Protein AF-A0A428XEH9-F1 (afdb_monomer_lite)

pLDDT: mean 86.71, std 11.78, range [46.06, 96.88]

Structure (mmCIF, N/CA/C/O backbone):
data_AF-A0A428XEH9-F1
#
_entry.id   AF-A0A428XEH9-F1
#
loop_
_atom_site.group_PDB
_atom_site.id
_atom_site.type_symbol
_atom_site.label_atom_id
_atom_site.label_alt_id
_atom_site.label_comp_id
_atom_site.label_asym_id
_atom_site.label_entity_id
_atom_site.label_seq_id
_atom_site.pdbx_PDB_ins_code
_atom_site.Cartn_x
_atom_site.Cartn_y
_atom_site.Cartn_z
_atom_site.occupancy
_atom_site.B_iso_or_equiv
_atom_site.auth_seq_id
_atom_site.auth_comp_id
_atom_site.auth_asym_id
_atom_site.auth_atom_id
_atom_site.pdbx_PDB_model_num
ATOM 1 N N . MET A 1 1 ? -34.631 0.315 14.157 1.00 46.06 1 MET A N 1
ATOM 2 C CA . MET A 1 1 ? -33.429 0.107 13.331 1.00 46.06 1 MET A CA 1
ATOM 3 C C . MET A 1 1 ? -32.347 -0.325 14.287 1.00 46.06 1 MET A C 1
ATOM 5 O O . MET A 1 1 ? -32.151 0.389 15.264 1.00 46.06 1 MET A O 1
ATOM 9 N N . ASP A 1 2 ? -31.735 -1.481 14.058 1.00 58.91 2 ASP A N 1
ATOM 10 C CA . ASP A 1 2 ? -30.577 -1.899 14.846 1.00 58.91 2 ASP A CA 1
ATOM 11 C C . ASP A 1 2 ? -29.411 -0.949 14.561 1.00 58.91 2 ASP A C 1
ATOM 13 O O . ASP A 1 2 ? -29.187 -0.546 13.416 1.00 58.91 2 ASP A O 1
ATOM 17 N N . GLU A 1 3 ? -28.712 -0.532 15.614 1.00 63.44 3 GLU A N 1
ATOM 18 C CA . GLU A 1 3 ? -27.525 0.307 15.500 1.00 63.44 3 GLU A CA 1
ATOM 19 C C . GLU A 1 3 ? -26.406 -0.520 14.858 1.00 63.44 3 GLU A C 1
ATOM 21 O O . GLU A 1 3 ? -25.900 -1.475 15.447 1.00 63.44 3 GLU A O 1
ATOM 26 N N . VAL A 1 4 ? -26.029 -0.177 13.625 1.00 71.12 4 VAL A N 1
ATOM 27 C CA . VAL A 1 4 ? -24.876 -0.792 12.962 1.00 71.12 4 VAL A CA 1
ATOM 28 C C . VAL A 1 4 ? -23.622 -0.143 13.526 1.00 71.12 4 VAL A C 1
ATOM 30 O O . VAL A 1 4 ? -23.313 1.006 13.208 1.00 71.12 4 VAL A O 1
ATOM 33 N N . ARG A 1 5 ? -22.901 -0.881 14.370 1.00 73.44 5 ARG A N 1
ATOM 34 C CA . ARG A 1 5 ? -21.656 -0.423 14.981 1.00 73.44 5 ARG A CA 1
ATOM 35 C C . ARG A 1 5 ? -20.472 -1.154 14.367 1.00 73.44 5 ARG A C 1
ATOM 37 O O . ARG A 1 5 ? -20.474 -2.380 14.290 1.00 73.44 5 ARG A O 1
ATOM 44 N N . ALA A 1 6 ? -19.476 -0.400 13.912 1.00 79.06 6 ALA A N 1
ATOM 45 C CA . ALA A 1 6 ? -18.255 -0.990 13.385 1.00 79.06 6 ALA A CA 1
ATOM 46 C C . ALA A 1 6 ? -17.416 -1.558 14.538 1.00 79.06 6 ALA A C 1
ATOM 48 O O . ALA A 1 6 ? -17.195 -0.871 15.537 1.00 79.06 6 ALA A O 1
ATOM 49 N N . ASP A 1 7 ? -16.955 -2.798 14.389 1.00 88.81 7 ASP A N 1
ATOM 50 C CA . ASP A 1 7 ? -16.060 -3.433 15.352 1.00 88.81 7 ASP A CA 1
ATOM 51 C C . ASP A 1 7 ? -14.632 -2.870 15.183 1.00 88.81 7 ASP A C 1
ATOM 53 O O . ASP A 1 7 ? -14.039 -3.017 14.106 1.00 88.81 7 ASP A O 1
ATOM 57 N N . PRO A 1 8 ? -14.062 -2.203 16.207 1.00 90.38 8 PRO A N 1
ATOM 58 C CA . PRO A 1 8 ? -12.717 -1.649 16.128 1.00 90.38 8 PRO A CA 1
ATOM 59 C C . PRO A 1 8 ? -11.633 -2.712 15.905 1.00 90.38 8 PRO A C 1
ATOM 61 O O . PRO A 1 8 ? -10.609 -2.390 15.300 1.00 90.38 8 PRO A O 1
ATOM 64 N N . GLU A 1 9 ? -11.827 -3.961 16.339 1.00 93.06 9 GLU A N 1
ATOM 65 C CA . GLU A 1 9 ? -10.870 -5.043 16.077 1.00 93.06 9 GLU A CA 1
ATOM 66 C C . GLU A 1 9 ? -10.851 -5.419 14.593 1.00 93.06 9 GLU A C 1
ATOM 68 O O . GLU A 1 9 ? -9.777 -5.547 13.997 1.00 93.06 9 GLU A O 1
ATOM 73 N N . GLU A 1 10 ? -12.022 -5.496 13.961 1.00 93.31 10 GLU A N 1
ATOM 74 C CA . GLU A 1 10 ? -12.139 -5.747 12.523 1.00 93.31 10 GLU A CA 1
ATOM 75 C C . GLU A 1 10 ? -11.602 -4.582 11.683 1.00 93.31 10 GLU A C 1
ATOM 77 O O . GLU A 1 10 ? -10.947 -4.813 10.665 1.00 93.31 10 GLU A O 1
ATOM 82 N N . ILE A 1 11 ? -11.783 -3.334 12.129 1.00 93.81 11 ILE A N 1
ATOM 83 C CA . ILE A 1 11 ? -11.171 -2.162 11.481 1.00 93.81 11 ILE A CA 1
ATOM 84 C C . ILE A 1 11 ? -9.638 -2.249 11.550 1.00 93.81 11 ILE A C 1
ATOM 86 O O . ILE A 1 11 ? -8.960 -2.011 10.549 1.00 93.81 11 ILE A O 1
ATOM 90 N N . VAL A 1 12 ? -9.072 -2.637 12.698 1.00 95.50 12 VAL A N 1
ATOM 91 C CA . VAL A 1 12 ? -7.621 -2.855 12.842 1.00 95.50 12 VAL A CA 1
ATOM 92 C C . VAL A 1 12 ? -7.146 -4.016 11.971 1.00 95.50 12 VAL A C 1
ATOM 94 O O . VAL A 1 12 ? -6.082 -3.929 11.355 1.00 95.50 12 VAL A O 1
ATOM 97 N N . ARG A 1 13 ? -7.914 -5.107 11.893 1.00 95.56 13 ARG A N 1
ATOM 98 C CA . ARG A 1 13 ? -7.596 -6.240 11.018 1.00 95.56 13 ARG A CA 1
ATOM 99 C C . ARG A 1 13 ? -7.566 -5.804 9.555 1.00 95.56 13 ARG A C 1
ATOM 101 O O . ARG A 1 13 ? -6.622 -6.155 8.850 1.00 95.56 13 ARG A O 1
ATOM 108 N N . LEU A 1 14 ? -8.543 -5.006 9.122 1.00 95.75 14 LEU A N 1
ATOM 109 C CA . LEU A 1 14 ? -8.572 -4.429 7.782 1.00 95.75 14 LEU A CA 1
ATOM 110 C C . LEU A 1 14 ? -7.350 -3.538 7.537 1.00 95.75 14 LEU A C 1
ATOM 112 O O . LEU A 1 14 ? -6.664 -3.738 6.542 1.00 95.75 14 LEU A O 1
ATOM 116 N N . ALA A 1 15 ? -7.013 -2.639 8.468 1.00 95.81 15 ALA A N 1
ATOM 117 C CA . ALA A 1 15 ? -5.829 -1.783 8.359 1.00 95.81 15 ALA A CA 1
ATOM 118 C C . ALA A 1 15 ? -4.537 -2.598 8.169 1.00 95.81 15 ALA A C 1
ATOM 120 O O . ALA A 1 15 ? -3.713 -2.270 7.321 1.00 95.81 15 ALA A O 1
ATOM 121 N N . LYS A 1 16 ? -4.375 -3.706 8.904 1.00 96.12 16 LYS A N 1
ATOM 122 C CA . LYS A 1 16 ? -3.218 -4.606 8.753 1.00 96.12 16 LYS A CA 1
ATOM 123 C C . LYS A 1 16 ? -3.169 -5.284 7.387 1.00 96.12 16 LYS A C 1
ATOM 125 O O . LYS A 1 16 ? -2.095 -5.377 6.803 1.00 96.12 16 LYS A O 1
ATOM 130 N N . VAL A 1 17 ? -4.309 -5.764 6.887 1.00 96.56 17 VAL A N 1
ATOM 131 C CA . VAL A 1 17 ? -4.387 -6.395 5.559 1.00 96.56 17 VAL A CA 1
ATOM 132 C C . VAL A 1 17 ? -4.067 -5.378 4.465 1.00 96.56 17 VAL A C 1
ATOM 134 O O . VAL A 1 17 ? -3.294 -5.689 3.563 1.00 96.56 17 VAL A O 1
ATOM 137 N N . THR A 1 18 ? -4.599 -4.160 4.571 1.00 95.06 18 THR A N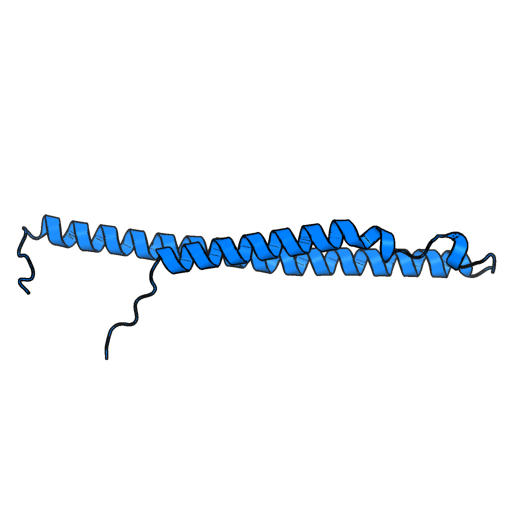 1
ATOM 138 C CA . THR A 1 18 ? -4.314 -3.072 3.629 1.00 95.06 18 THR A CA 1
ATOM 139 C C . THR A 1 18 ? -2.833 -2.704 3.631 1.00 95.06 18 THR A C 1
ATOM 141 O O . THR A 1 18 ? -2.236 -2.607 2.563 1.00 95.06 18 THR A O 1
ATOM 144 N N . LEU A 1 19 ? -2.217 -2.578 4.813 1.00 95.44 19 LEU A N 1
ATOM 145 C CA . LEU A 1 19 ? -0.788 -2.287 4.935 1.00 95.44 19 LEU A CA 1
ATOM 146 C C . LEU A 1 19 ? 0.073 -3.393 4.311 1.00 95.44 19 LEU A C 1
ATOM 148 O O . LEU A 1 19 ? 0.946 -3.107 3.502 1.00 95.44 19 LEU A O 1
ATOM 152 N N . ALA A 1 20 ? -0.224 -4.659 4.614 1.00 95.50 20 ALA A N 1
ATOM 153 C CA . ALA A 1 20 ? 0.490 -5.789 4.022 1.00 95.50 20 ALA A CA 1
ATOM 154 C C . ALA A 1 20 ? 0.331 -5.844 2.491 1.00 95.50 20 ALA A C 1
ATOM 156 O O . ALA A 1 20 ? 1.260 -6.229 1.782 1.00 95.50 20 ALA A O 1
ATOM 157 N N . GLY A 1 21 ? -0.837 -5.449 1.974 1.00 92.94 21 GLY A N 1
ATOM 158 C CA . GLY A 1 21 ? -1.072 -5.297 0.541 1.00 92.94 21 GLY A CA 1
ATOM 159 C C . GLY A 1 21 ? -0.197 -4.207 -0.079 1.00 92.94 21 GLY A C 1
ATOM 160 O O . GLY A 1 21 ? 0.444 -4.458 -1.099 1.00 92.94 21 GLY A O 1
ATOM 161 N N . ALA A 1 22 ? -0.120 -3.034 0.557 1.00 92.81 22 ALA A N 1
ATOM 162 C CA . ALA A 1 22 ? 0.729 -1.927 0.118 1.00 92.81 22 ALA A CA 1
ATOM 163 C C . ALA A 1 22 ? 2.220 -2.309 0.121 1.00 92.81 22 ALA A C 1
ATOM 165 O O . ALA A 1 22 ? 2.907 -2.109 -0.881 1.00 92.81 22 ALA A O 1
ATOM 166 N N . ASP A 1 23 ? 2.695 -2.952 1.191 1.00 93.88 23 ASP A N 1
ATOM 167 C CA . ASP A 1 23 ? 4.064 -3.474 1.284 1.00 93.88 23 ASP A CA 1
ATOM 168 C C . ASP A 1 23 ? 4.350 -4.498 0.175 1.00 93.88 23 ASP A C 1
ATOM 170 O O . ASP A 1 23 ? 5.397 -4.461 -0.477 1.00 93.88 23 ASP A O 1
ATOM 174 N N . GLY A 1 24 ? 3.395 -5.399 -0.078 1.00 93.69 24 GLY A N 1
ATOM 175 C CA . GLY A 1 24 ? 3.485 -6.395 -1.142 1.00 93.69 24 GLY A CA 1
ATOM 176 C C . GLY A 1 24 ? 3.572 -5.767 -2.534 1.00 93.69 24 GLY A C 1
ATOM 177 O O . GLY A 1 24 ? 4.371 -6.214 -3.357 1.00 93.69 24 GLY A O 1
ATOM 178 N N . MET A 1 25 ? 2.798 -4.710 -2.790 1.00 91.31 25 MET A N 1
ATOM 179 C CA . MET A 1 25 ? 2.829 -3.944 -4.040 1.00 91.31 25 MET A CA 1
ATOM 180 C C . MET A 1 25 ? 4.189 -3.272 -4.256 1.00 91.31 25 MET A C 1
ATOM 182 O O . MET A 1 25 ? 4.808 -3.465 -5.304 1.00 91.31 25 MET A O 1
ATOM 186 N N . THR A 1 26 ? 4.695 -2.562 -3.245 1.00 91.19 26 THR A N 1
ATOM 187 C CA . THR A 1 26 ? 6.015 -1.917 -3.286 1.00 91.19 26 THR A CA 1
ATOM 188 C C . THR A 1 26 ? 7.132 -2.938 -3.510 1.00 91.19 26 THR A C 1
ATOM 190 O O . THR A 1 26 ? 8.004 -2.746 -4.363 1.00 91.19 26 THR A O 1
ATOM 193 N N . GLY A 1 27 ? 7.093 -4.063 -2.791 1.00 92.50 27 GLY A N 1
ATOM 194 C CA . GLY A 1 27 ? 8.071 -5.141 -2.935 1.00 92.50 27 GLY A CA 1
ATOM 195 C C . GLY A 1 27 ? 8.036 -5.804 -4.315 1.00 92.50 27 GLY A C 1
ATOM 196 O O . GLY A 1 27 ? 9.091 -6.071 -4.902 1.00 92.50 27 GLY A O 1
ATOM 197 N N . ALA A 1 28 ? 6.840 -6.033 -4.864 1.00 92.00 28 ALA A N 1
ATOM 198 C CA . ALA A 1 28 ? 6.663 -6.596 -6.199 1.00 92.00 28 ALA A CA 1
ATOM 199 C C . ALA A 1 28 ? 7.217 -5.662 -7.284 1.00 92.00 28 ALA A C 1
ATOM 201 O O . ALA A 1 28 ? 7.964 -6.121 -8.151 1.00 92.00 28 ALA A O 1
ATOM 202 N N . TRP A 1 29 ? 6.923 -4.360 -7.209 1.00 91.62 29 TRP A N 1
ATOM 203 C CA . TRP A 1 29 ? 7.469 -3.375 -8.145 1.00 91.62 29 TRP A CA 1
ATOM 204 C C . TRP A 1 29 ? 8.998 -3.301 -8.067 1.00 91.62 29 TRP A C 1
ATOM 206 O O . TRP A 1 29 ? 9.671 -3.452 -9.087 1.00 91.62 29 TRP A O 1
ATOM 216 N N . SER A 1 30 ? 9.560 -3.184 -6.860 1.00 90.50 30 SER A N 1
ATOM 217 C CA . SER A 1 30 ? 11.014 -3.128 -6.655 1.00 90.50 30 SER A CA 1
ATOM 218 C C . SER A 1 30 ? 11.740 -4.361 -7.212 1.00 90.50 30 SER A C 1
ATOM 220 O O . SER A 1 30 ? 12.833 -4.243 -7.769 1.00 90.50 30 SER A O 1
ATOM 222 N N . SER A 1 31 ? 11.106 -5.535 -7.132 1.00 91.88 31 SER A N 1
ATOM 223 C CA . SER A 1 31 ? 11.643 -6.786 -7.681 1.00 91.88 31 SER A CA 1
ATOM 224 C C . SER A 1 31 ? 11.511 -6.881 -9.206 1.00 91.88 31 SER A C 1
ATOM 226 O O . SER A 1 31 ? 12.345 -7.508 -9.857 1.00 91.88 31 SER A O 1
ATOM 228 N N . ALA A 1 32 ? 10.470 -6.280 -9.790 1.00 89.88 32 ALA A N 1
ATOM 229 C CA . ALA A 1 32 ? 10.150 -6.395 -11.213 1.00 89.88 32 ALA A CA 1
ATOM 230 C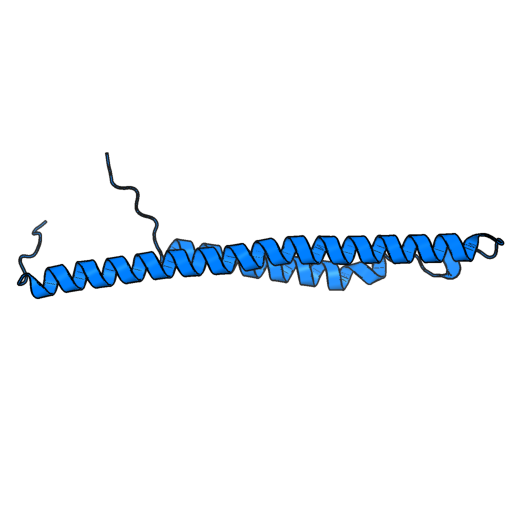 C . ALA A 1 32 ? 10.756 -5.282 -12.082 1.00 89.88 32 ALA A C 1
ATOM 232 O O . ALA A 1 32 ? 11.017 -5.520 -13.261 1.00 89.88 32 ALA A O 1
ATOM 233 N N . GLN A 1 33 ? 11.015 -4.089 -11.532 1.00 86.75 33 GLN A N 1
ATOM 234 C CA . GLN A 1 33 ? 11.405 -2.900 -12.308 1.00 86.75 33 GLN A CA 1
ATOM 235 C C . GLN A 1 33 ? 12.628 -3.134 -13.214 1.00 86.75 33 GLN A C 1
ATOM 237 O O . GLN A 1 33 ? 12.666 -2.662 -14.349 1.00 86.75 33 GLN A O 1
ATOM 242 N N . GLY A 1 34 ? 13.599 -3.935 -12.759 1.00 84.06 34 GLY A N 1
ATOM 243 C CA . GLY A 1 34 ? 14.798 -4.258 -13.536 1.00 84.06 34 GLY A CA 1
ATOM 244 C C . GLY A 1 34 ? 14.524 -5.140 -14.757 1.00 84.06 34 GLY A C 1
ATOM 245 O O . GLY A 1 34 ? 15.264 -5.069 -15.730 1.00 84.06 34 GLY A O 1
ATOM 246 N N . ALA A 1 35 ? 13.458 -5.944 -14.730 1.00 85.81 35 ALA A N 1
ATOM 247 C CA . ALA A 1 35 ? 13.041 -6.776 -15.859 1.00 85.81 35 ALA A CA 1
ATOM 248 C C . ALA A 1 35 ? 12.190 -6.006 -16.882 1.00 85.81 35 ALA A C 1
ATOM 250 O O . ALA A 1 35 ? 12.116 -6.404 -18.042 1.00 85.81 35 ALA A O 1
ATOM 251 N N . VAL A 1 36 ? 11.543 -4.917 -16.456 1.00 85.12 36 VAL A N 1
ATOM 252 C CA . VAL A 1 36 ? 10.731 -4.048 -17.325 1.00 85.12 36 VAL A CA 1
ATOM 253 C C . VAL A 1 36 ? 11.605 -3.033 -18.064 1.00 85.12 36 VAL A C 1
ATOM 255 O O . VAL A 1 36 ? 11.245 -2.580 -19.150 1.00 85.12 36 VAL A O 1
ATOM 258 N N . ALA A 1 37 ? 12.774 -2.700 -17.511 1.00 84.12 37 ALA A N 1
ATOM 259 C CA . ALA A 1 37 ? 13.714 -1.801 -18.154 1.00 84.12 37 ALA A CA 1
ATOM 260 C C . ALA A 1 37 ? 14.338 -2.445 -19.410 1.00 84.12 37 ALA A C 1
ATOM 262 O O . ALA A 1 37 ? 15.026 -3.464 -19.298 1.00 84.12 37 ALA A O 1
ATOM 263 N N . PRO A 1 38 ? 14.145 -1.869 -20.612 1.00 84.00 38 PRO A N 1
ATOM 264 C CA . PRO A 1 38 ? 14.822 -2.361 -21.803 1.00 84.00 38 PRO A CA 1
ATOM 265 C C . PRO A 1 38 ? 16.343 -2.219 -21.632 1.00 84.00 38 PRO A C 1
ATOM 267 O O . PRO A 1 38 ? 16.818 -1.186 -21.146 1.00 84.00 38 PRO A O 1
ATOM 270 N N . PRO A 1 39 ? 17.141 -3.224 -22.036 1.00 81.88 39 PRO A N 1
ATOM 271 C CA . PRO A 1 39 ? 18.589 -3.110 -21.970 1.00 81.88 39 PRO A CA 1
ATOM 272 C C . PRO A 1 39 ? 19.056 -1.979 -22.891 1.00 81.88 39 PRO A C 1
ATOM 274 O O . PRO A 1 39 ? 18.491 -1.779 -23.963 1.00 81.88 39 PRO A O 1
ATOM 277 N N . GLY A 1 40 ? 20.126 -1.268 -22.526 1.00 73.94 40 GLY A N 1
ATOM 278 C CA . GLY A 1 40 ? 20.633 -0.145 -23.333 1.00 73.94 40 GLY A CA 1
ATOM 279 C C . GLY A 1 40 ? 20.998 -0.524 -24.777 1.00 73.94 40 GLY A C 1
ATOM 280 O O . GLY A 1 40 ? 20.975 0.317 -25.669 1.00 73.94 40 GLY A O 1
ATOM 281 N N . THR A 1 41 ? 21.269 -1.806 -25.034 1.00 81.31 41 THR A N 1
ATOM 282 C CA . THR A 1 41 ? 21.519 -2.357 -26.373 1.00 81.31 41 THR A CA 1
ATOM 283 C C . THR A 1 41 ? 20.256 -2.534 -27.222 1.00 81.31 41 THR A C 1
ATOM 285 O O . THR A 1 41 ? 20.375 -2.713 -28.432 1.00 81.31 41 THR A O 1
ATOM 288 N N . ALA A 1 42 ? 19.057 -2.463 -26.633 1.00 85.50 42 ALA A N 1
ATOM 289 C CA . ALA A 1 42 ? 17.786 -2.633 -27.340 1.00 85.50 42 ALA A CA 1
ATOM 290 C C . ALA A 1 42 ? 17.502 -1.511 -28.350 1.00 85.50 42 ALA A C 1
ATOM 292 O O . ALA A 1 42 ? 16.767 -1.726 -29.309 1.00 85.50 42 ALA A O 1
ATOM 293 N N . PHE A 1 43 ? 18.092 -0.328 -28.158 1.00 85.75 43 PHE A N 1
ATOM 294 C CA . PHE A 1 43 ? 17.835 0.852 -28.988 1.00 85.75 43 PHE A CA 1
ATOM 295 C C . PHE A 1 43 ? 18.731 0.945 -30.232 1.00 85.75 43 PHE A C 1
ATOM 297 O O . PHE A 1 43 ? 18.538 1.824 -31.071 1.00 85.75 43 PHE A O 1
ATOM 304 N N . GLY A 1 44 ? 19.703 0.039 -30.379 1.00 83.38 44 GLY A N 1
ATOM 305 C CA . GLY A 1 44 ? 20.648 0.049 -31.494 1.00 83.38 44 GLY A CA 1
ATOM 306 C C . GLY A 1 44 ? 21.584 1.266 -31.498 1.00 83.38 44 GLY A C 1
ATOM 307 O O . GLY A 1 44 ? 21.795 1.933 -30.486 1.00 83.38 44 GLY A O 1
ATOM 308 N N . ASN A 1 45 ? 22.184 1.539 -32.657 1.00 82.69 45 ASN A N 1
ATOM 309 C CA . ASN A 1 45 ? 23.204 2.577 -32.857 1.00 82.69 45 ASN A CA 1
ATOM 310 C C . ASN A 1 45 ? 22.795 3.653 -33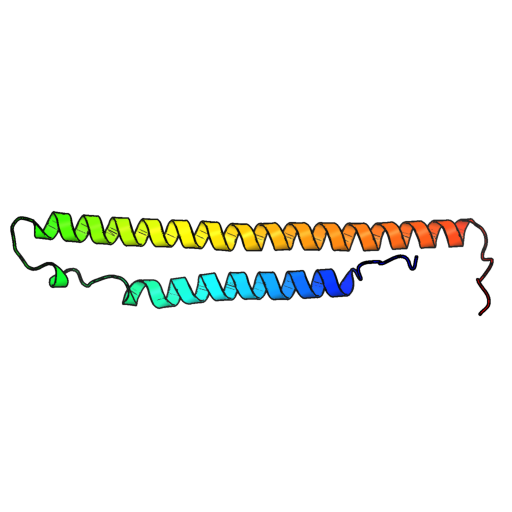.882 1.00 82.69 45 ASN A C 1
ATOM 312 O O . ASN A 1 45 ? 23.659 4.340 -34.425 1.00 82.69 45 ASN A O 1
ATOM 316 N N . ALA A 1 46 ? 21.496 3.781 -34.167 1.00 82.12 46 ALA A N 1
ATOM 317 C CA . ALA A 1 46 ? 20.967 4.858 -35.001 1.00 82.12 46 ALA A CA 1
ATOM 318 C C . ALA A 1 46 ? 21.159 6.227 -34.322 1.00 82.12 46 ALA A C 1
ATOM 320 O O . ALA A 1 46 ? 21.318 6.299 -33.104 1.00 82.12 46 ALA A O 1
ATOM 321 N N . ALA A 1 47 ? 21.120 7.318 -35.092 1.00 80.75 47 ALA A N 1
ATOM 322 C CA . ALA A 1 47 ? 21.318 8.672 -34.562 1.00 80.75 47 ALA A CA 1
ATOM 323 C C . ALA A 1 47 ? 20.294 9.038 -33.466 1.00 80.75 47 ALA A C 1
ATOM 325 O O . ALA A 1 47 ? 20.582 9.823 -32.566 1.00 80.75 47 ALA A O 1
ATOM 326 N N . GLU A 1 48 ? 19.114 8.425 -33.517 1.00 82.81 48 GLU A N 1
ATOM 327 C CA . GLU A 1 48 ? 17.977 8.649 -32.632 1.00 82.81 48 GLU A CA 1
ATOM 328 C C . GLU A 1 48 ? 17.969 7.724 -31.401 1.00 82.81 48 GLU A C 1
ATOM 330 O O . GLU A 1 48 ? 17.148 7.911 -30.501 1.00 82.81 48 GLU A O 1
ATOM 335 N N . SER A 1 49 ? 18.878 6.741 -31.314 1.00 83.94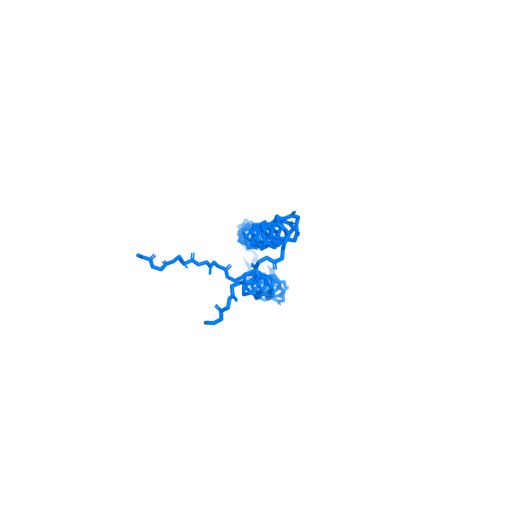 49 SER A N 1
ATOM 336 C CA . SER A 1 49 ? 18.845 5.715 -30.258 1.00 83.94 49 SER A CA 1
ATOM 337 C C . SER A 1 49 ? 18.998 6.297 -28.850 1.00 83.94 49 SER A C 1
ATOM 339 O O . SER A 1 49 ? 18.373 5.807 -27.908 1.00 83.94 49 SER A O 1
ATOM 341 N N . GLY A 1 50 ? 19.750 7.394 -28.710 1.00 83.50 50 GLY A N 1
ATOM 342 C CA . GLY A 1 50 ? 19.863 8.138 -27.454 1.00 83.50 50 GLY A CA 1
ATOM 343 C C . GLY A 1 50 ? 18.540 8.766 -27.003 1.00 83.50 50 GLY A C 1
ATOM 344 O O . GLY A 1 50 ? 18.220 8.731 -25.817 1.00 83.50 50 GL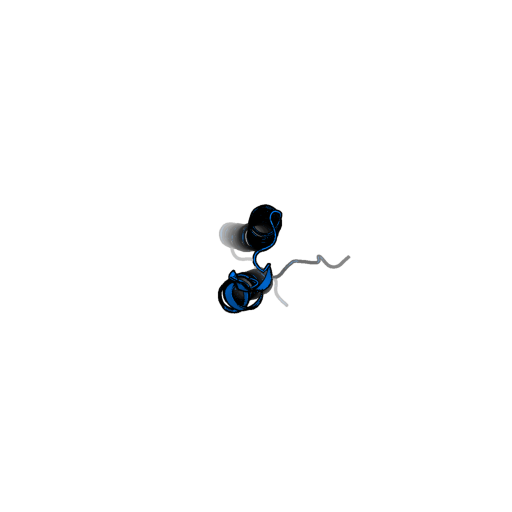Y A O 1
ATOM 345 N N . GLY A 1 51 ? 17.735 9.275 -27.942 1.00 88.00 51 GLY A N 1
ATOM 346 C CA . GLY A 1 51 ? 16.404 9.814 -27.651 1.00 88.00 51 GLY A CA 1
ATOM 347 C C . GLY A 1 51 ? 15.422 8.721 -27.226 1.00 88.00 51 GLY A C 1
ATOM 348 O O . GLY A 1 51 ? 14.674 8.903 -26.269 1.00 88.00 51 GLY A O 1
ATOM 349 N N . CYS A 1 52 ? 15.472 7.553 -27.873 1.00 87.25 52 CYS A N 1
ATOM 350 C CA . CYS A 1 52 ? 14.668 6.398 -27.468 1.00 87.25 52 CYS A CA 1
ATOM 351 C C . CYS A 1 52 ? 15.045 5.879 -26.071 1.00 87.25 52 CYS A C 1
ATOM 353 O O . CYS A 1 52 ? 14.155 5.557 -25.285 1.00 87.25 52 CYS A O 1
ATOM 355 N N . ALA A 1 53 ? 16.340 5.830 -25.744 1.00 87.25 53 ALA A N 1
ATOM 356 C CA . ALA A 1 53 ? 16.806 5.425 -24.419 1.00 87.25 53 ALA A CA 1
ATOM 357 C C . ALA A 1 53 ? 16.343 6.397 -23.321 1.00 87.25 53 ALA A C 1
ATOM 359 O O . ALA A 1 53 ? 15.895 5.956 -22.263 1.00 87.25 53 ALA A O 1
ATOM 360 N N . LEU A 1 54 ? 16.398 7.707 -23.588 1.00 88.94 54 LEU A N 1
ATOM 361 C CA . LEU A 1 54 ? 15.898 8.727 -22.666 1.00 88.94 54 LEU A CA 1
ATOM 362 C C . LEU A 1 54 ? 14.385 8.596 -22.449 1.00 88.94 54 LEU A C 1
ATOM 364 O O . LEU A 1 54 ? 13.945 8.519 -21.307 1.00 88.94 54 LEU A O 1
ATOM 368 N N . ALA A 1 55 ? 13.605 8.481 -23.527 1.00 89.75 55 ALA A N 1
ATOM 369 C CA . ALA A 1 55 ? 12.152 8.327 -23.441 1.00 89.75 55 ALA A CA 1
ATOM 370 C C . ALA A 1 55 ? 11.743 7.065 -22.659 1.00 89.75 55 ALA A C 1
ATOM 372 O O . ALA A 1 55 ? 10.781 7.084 -21.893 1.00 89.75 55 ALA A O 1
ATOM 373 N N . ALA A 1 56 ? 12.487 5.964 -22.811 1.00 88.88 56 ALA A N 1
ATOM 374 C CA . ALA A 1 56 ? 12.257 4.753 -22.029 1.00 88.88 56 ALA A CA 1
ATOM 375 C C . ALA A 1 56 ? 12.565 4.950 -20.535 1.00 88.88 56 ALA A C 1
ATOM 377 O O . ALA A 1 56 ? 11.817 4.464 -19.687 1.00 88.88 56 ALA A O 1
ATOM 378 N N . ALA A 1 57 ? 13.637 5.674 -20.202 1.00 88.88 57 ALA A N 1
ATOM 379 C CA . ALA A 1 57 ? 13.972 5.998 -18.817 1.00 88.88 57 ALA A CA 1
ATOM 380 C C . ALA A 1 57 ? 12.918 6.913 -18.168 1.00 88.88 57 ALA A C 1
ATOM 382 O O . ALA A 1 57 ? 12.513 6.668 -17.034 1.00 88.88 57 ALA A O 1
ATOM 383 N N . GLU A 1 58 ? 12.429 7.919 -18.895 1.00 93.25 58 GLU A N 1
ATOM 384 C CA . GLU A 1 58 ? 11.348 8.803 -18.441 1.00 93.25 58 GLU A CA 1
ATOM 385 C C . GLU A 1 58 ? 10.042 8.034 -18.214 1.00 93.25 58 GLU A C 1
ATOM 387 O O . GLU A 1 58 ? 9.384 8.223 -17.192 1.00 93.25 58 GLU A O 1
ATOM 392 N N . ALA A 1 59 ? 9.695 7.108 -19.114 1.00 91.62 59 ALA A N 1
ATOM 393 C CA . ALA A 1 59 ? 8.524 6.253 -18.944 1.00 91.62 59 ALA A CA 1
ATOM 394 C C . ALA A 1 59 ? 8.625 5.384 -17.679 1.00 91.62 59 ALA A C 1
ATOM 396 O O . ALA A 1 59 ? 7.657 5.278 -16.929 1.00 91.62 59 ALA A O 1
ATOM 397 N N . LEU A 1 60 ? 9.793 4.793 -17.403 1.00 91.06 60 LEU A N 1
ATOM 398 C CA . LEU A 1 60 ? 10.014 4.025 -16.172 1.00 91.06 60 LEU A CA 1
ATOM 399 C C . LEU A 1 60 ? 9.923 4.901 -14.919 1.00 91.06 60 LEU A C 1
ATOM 401 O O . LEU A 1 60 ? 9.349 4.466 -13.923 1.00 91.06 60 LEU A O 1
ATOM 405 N N . ALA A 1 61 ? 10.448 6.128 -14.968 1.00 91.44 61 ALA A N 1
ATOM 406 C CA . ALA A 1 61 ? 10.347 7.073 -13.860 1.00 91.44 61 ALA A CA 1
ATOM 407 C C . ALA A 1 61 ? 8.887 7.463 -13.572 1.00 91.44 61 ALA A C 1
ATOM 409 O O . ALA A 1 61 ? 8.478 7.468 -12.415 1.00 91.44 61 ALA A O 1
ATOM 410 N N . ALA A 1 62 ? 8.082 7.706 -14.611 1.00 94.19 62 ALA A N 1
ATOM 411 C CA . ALA A 1 62 ? 6.655 7.996 -14.461 1.00 94.19 62 ALA A CA 1
ATOM 412 C C . ALA A 1 62 ? 5.875 6.808 -13.868 1.00 94.19 62 ALA A C 1
ATOM 414 O O . ALA A 1 62 ? 4.956 6.989 -13.066 1.00 94.19 62 ALA A O 1
ATOM 415 N N . VAL A 1 63 ? 6.249 5.576 -14.231 1.00 91.31 63 VAL A N 1
ATOM 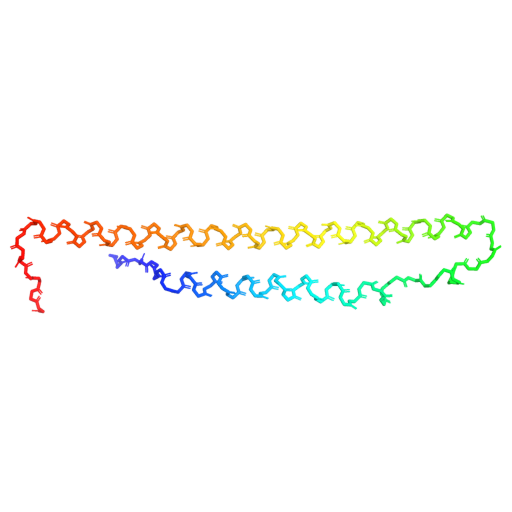416 C CA . VAL A 1 63 ? 5.670 4.369 -13.623 1.00 91.31 63 VAL A CA 1
ATOM 417 C C . VAL A 1 63 ? 6.063 4.258 -12.146 1.00 91.31 63 VAL A C 1
ATOM 419 O O . VAL A 1 63 ? 5.196 3.951 -11.331 1.00 91.31 63 VAL A O 1
ATOM 422 N N . ASP A 1 64 ? 7.318 4.544 -11.782 1.00 92.12 64 ASP A N 1
ATOM 423 C CA . ASP A 1 64 ? 7.759 4.560 -10.377 1.00 92.12 64 ASP A CA 1
ATOM 424 C C . ASP A 1 64 ? 6.982 5.589 -9.547 1.00 92.12 64 ASP A C 1
ATOM 426 O O . ASP A 1 64 ? 6.496 5.277 -8.461 1.00 92.12 64 ASP A O 1
ATOM 430 N N . GLU A 1 65 ? 6.804 6.798 -10.080 1.00 94.19 65 GLU A N 1
ATOM 431 C CA . GLU A 1 65 ? 6.002 7.848 -9.449 1.00 94.19 65 GLU A CA 1
ATOM 432 C C . GLU A 1 65 ? 4.549 7.400 -9.246 1.00 94.19 65 GLU A C 1
ATOM 434 O O . GLU A 1 65 ? 4.038 7.454 -8.127 1.00 94.19 65 GLU A O 1
ATOM 439 N N . THR A 1 66 ? 3.919 6.845 -10.285 1.00 94.12 66 THR A N 1
ATOM 440 C CA . THR A 1 66 ? 2.541 6.331 -10.208 1.00 94.12 66 THR A CA 1
ATOM 441 C C . THR A 1 66 ? 2.403 5.240 -9.139 1.00 94.12 66 THR A C 1
ATOM 443 O O . THR A 1 66 ? 1.434 5.222 -8.378 1.00 94.12 66 THR A O 1
ATOM 446 N N . TRP A 1 67 ? 3.374 4.325 -9.040 1.00 92.75 67 TRP A N 1
ATOM 447 C CA . TRP A 1 67 ? 3.372 3.293 -8.001 1.00 92.75 67 TRP A CA 1
ATOM 448 C C . TRP A 1 67 ? 3.454 3.885 -6.597 1.00 92.75 67 TRP A C 1
ATOM 450 O O . TRP A 1 67 ? 2.698 3.453 -5.726 1.00 92.75 67 TRP A O 1
ATOM 460 N N . ARG A 1 68 ? 4.314 4.888 -6.387 1.00 91.88 68 ARG A N 1
ATOM 461 C CA . ARG A 1 68 ? 4.440 5.588 -5.099 1.00 91.88 68 ARG A CA 1
ATOM 462 C C . ARG A 1 68 ? 3.161 6.315 -4.706 1.00 91.88 68 ARG A C 1
ATOM 464 O O . ARG A 1 68 ? 2.799 6.312 -3.532 1.00 91.88 68 ARG A O 1
ATOM 471 N N . GLU A 1 69 ? 2.474 6.932 -5.662 1.00 95.38 69 GLU A N 1
ATOM 472 C CA . GLU A 1 69 ? 1.185 7.577 -5.403 1.00 95.38 69 GLU A CA 1
ATOM 473 C C . GLU A 1 69 ? 0.140 6.556 -4.946 1.00 95.38 69 GLU A C 1
ATOM 475 O O . GLU A 1 69 ? -0.528 6.763 -3.931 1.00 95.38 69 GLU A O 1
ATOM 480 N N . ILE A 1 70 ? 0.038 5.422 -5.647 1.00 93.56 70 ILE A N 1
ATOM 481 C CA . ILE A 1 70 ? -0.894 4.345 -5.296 1.00 93.56 70 ILE A CA 1
ATOM 482 C C . ILE A 1 70 ? -0.591 3.800 -3.896 1.00 93.56 70 ILE A C 1
ATOM 484 O O . ILE A 1 70 ? -1.504 3.665 -3.081 1.00 93.56 70 ILE A O 1
ATOM 488 N N . THR A 1 71 ? 0.673 3.500 -3.586 1.00 94.19 71 THR A N 1
ATOM 489 C CA . THR A 1 71 ? 1.053 2.987 -2.261 1.00 94.19 71 THR A CA 1
ATOM 490 C C . THR A 1 71 ? 0.807 4.029 -1.172 1.00 94.19 71 THR A C 1
ATOM 492 O O . THR A 1 71 ? 0.286 3.685 -0.114 1.00 94.19 71 THR A O 1
ATOM 495 N N . GLY A 1 72 ? 1.061 5.310 -1.454 1.00 94.06 72 GLY A N 1
ATOM 496 C CA . GLY A 1 72 ? 0.768 6.414 -0.539 1.00 94.06 72 GLY A CA 1
ATOM 497 C C . GLY A 1 72 ? -0.724 6.567 -0.219 1.00 94.06 72 GLY A C 1
ATOM 498 O O . GLY A 1 72 ? -1.081 6.891 0.916 1.00 94.06 72 GLY A O 1
ATOM 499 N N . VAL A 1 73 ? -1.621 6.280 -1.172 1.00 95.94 73 VAL A N 1
ATOM 500 C CA . VAL A 1 73 ? -3.071 6.227 -0.906 1.00 95.94 73 VAL A CA 1
ATOM 501 C C . VAL A 1 73 ? -3.395 5.122 0.098 1.00 95.94 73 VAL A C 1
ATOM 503 O O . VAL A 1 73 ? -4.092 5.388 1.078 1.00 95.94 73 VAL A O 1
ATOM 506 N N . TYR A 1 74 ? -2.856 3.914 -0.096 1.00 95.38 74 TYR A N 1
ATOM 507 C CA . TYR A 1 74 ? -3.081 2.804 0.832 1.00 95.38 74 TYR A CA 1
ATOM 508 C C . TYR A 1 74 ? -2.528 3.091 2.230 1.00 95.38 74 TYR A C 1
ATOM 510 O O . TYR A 1 74 ? -3.217 2.842 3.218 1.00 95.38 74 TYR A O 1
ATOM 518 N N . GLU A 1 75 ? -1.326 3.655 2.335 1.00 93.75 75 GLU A N 1
ATOM 519 C CA . GLU A 1 75 ? -0.748 4.079 3.616 1.00 93.75 75 GLU A CA 1
ATOM 520 C C . GLU A 1 75 ? -1.625 5.133 4.312 1.00 93.75 75 GLU A C 1
ATOM 522 O O . GLU A 1 75 ? -1.890 5.043 5.516 1.00 93.75 75 GLU A O 1
ATOM 527 N N . GLY A 1 76 ? -2.145 6.100 3.551 1.00 95.69 76 GLY A N 1
ATOM 528 C CA . GLY A 1 76 ? -3.092 7.095 4.052 1.00 95.69 76 GLY A CA 1
ATOM 529 C C . GLY A 1 76 ? -4.408 6.478 4.538 1.00 95.69 76 GLY A C 1
ATOM 530 O O . GLY A 1 76 ? -4.952 6.901 5.560 1.00 95.69 76 GLY A O 1
ATOM 531 N N . ASP A 1 77 ? -4.916 5.457 3.850 1.00 96.19 77 ASP A N 1
ATOM 532 C CA . ASP A 1 77 ? -6.109 4.718 4.271 1.00 96.19 77 ASP A CA 1
ATOM 533 C C . ASP A 1 77 ? -5.864 3.898 5.539 1.00 96.19 77 ASP A C 1
ATOM 535 O O . ASP A 1 77 ? -6.721 3.870 6.424 1.00 96.19 77 ASP A O 1
ATOM 539 N N . VAL A 1 78 ? -4.683 3.300 5.689 1.00 96.62 78 VAL A N 1
ATOM 540 C CA . VAL A 1 78 ? -4.275 2.599 6.915 1.00 96.62 78 VAL A CA 1
ATOM 541 C C . VAL A 1 78 ? -4.283 3.547 8.117 1.00 96.62 78 VAL A C 1
ATOM 543 O O . VAL A 1 78 ? -4.871 3.219 9.150 1.00 96.62 78 VAL A O 1
ATOM 546 N N . ASP A 1 79 ? -3.701 4.742 7.986 1.00 96.81 79 ASP A N 1
ATOM 547 C CA . ASP A 1 79 ? -3.729 5.770 9.039 1.00 96.81 79 ASP A CA 1
ATOM 548 C C . ASP A 1 79 ? -5.170 6.183 9.394 1.00 96.81 79 ASP A C 1
ATOM 550 O O . ASP A 1 79 ? -5.535 6.243 10.573 1.00 96.81 79 ASP A O 1
ATOM 554 N N . ARG A 1 80 ? -6.040 6.382 8.394 1.00 96.88 80 ARG A N 1
ATOM 555 C CA . ARG A 1 80 ? -7.466 6.680 8.624 1.00 96.88 80 ARG A CA 1
ATOM 556 C C . ARG A 1 80 ? -8.176 5.551 9.368 1.00 96.88 80 ARG A C 1
ATOM 558 O O . ARG A 1 80 ? -8.896 5.827 10.328 1.00 96.88 80 ARG A O 1
ATOM 565 N N . LEU A 1 81 ? -7.963 4.297 8.970 1.00 95.94 81 LEU A N 1
ATOM 566 C CA . LEU A 1 81 ? -8.567 3.134 9.622 1.00 95.94 81 LEU A CA 1
ATOM 567 C C . LEU A 1 81 ? -8.129 3.027 11.087 1.00 95.94 81 LEU A C 1
ATOM 569 O O . LEU A 1 81 ? -8.976 2.846 11.964 1.00 95.94 81 LEU A O 1
ATOM 573 N N . TYR A 1 82 ? -6.842 3.225 11.384 1.00 96.00 82 TYR A N 1
ATOM 574 C CA . TYR A 1 82 ? -6.361 3.235 12.767 1.00 96.00 82 TYR A CA 1
ATOM 575 C C . TYR A 1 82 ? -6.987 4.355 13.600 1.00 96.00 82 TYR A C 1
ATOM 577 O O . TYR A 1 82 ? -7.390 4.113 14.741 1.00 96.00 82 TYR A O 1
ATOM 585 N N . ARG A 1 83 ? -7.130 5.562 13.041 1.00 95.94 83 ARG A N 1
ATOM 586 C CA . ARG A 1 83 ? -7.803 6.676 13.731 1.00 95.94 83 ARG A CA 1
ATOM 587 C C . ARG A 1 83 ? -9.260 6.359 14.039 1.00 95.94 83 ARG A C 1
ATOM 589 O O . ARG A 1 83 ? -9.718 6.642 15.145 1.00 95.94 83 ARG A O 1
ATOM 596 N N . VAL A 1 84 ? -9.977 5.750 13.094 1.00 94.50 84 VAL A N 1
ATOM 597 C CA . VAL A 1 84 ? -11.367 5.327 13.300 1.00 94.50 84 VAL A CA 1
ATOM 598 C C . VAL A 1 84 ? -11.445 4.266 14.397 1.00 94.50 84 VAL A C 1
ATOM 600 O O . VAL A 1 84 ? -12.219 4.434 15.338 1.00 94.50 84 VAL A O 1
ATOM 603 N N . ALA A 1 85 ? -10.615 3.221 14.344 1.00 93.50 85 ALA A N 1
ATOM 604 C CA . ALA A 1 85 ? -10.594 2.183 15.376 1.00 93.50 85 ALA A CA 1
ATOM 605 C C . ALA A 1 85 ? -10.312 2.762 16.772 1.00 93.50 85 ALA A C 1
ATOM 607 O O . ALA A 1 85 ? -10.996 2.426 17.741 1.00 93.50 85 ALA A O 1
ATOM 608 N N . PHE A 1 86 ? -9.347 3.682 16.870 1.00 93.88 86 PHE A N 1
ATOM 609 C CA . PHE A 1 86 ? -9.029 4.360 18.123 1.00 93.88 86 PHE A CA 1
ATOM 610 C C . PHE A 1 86 ? -10.206 5.195 18.641 1.00 93.88 86 PHE A C 1
ATOM 612 O O . PHE A 1 86 ? -10.520 5.138 19.830 1.00 93.88 86 PHE A O 1
ATOM 619 N N . ALA A 1 87 ? -10.891 5.929 17.760 1.00 93.94 87 ALA A N 1
ATOM 620 C CA . ALA A 1 87 ? -12.065 6.715 18.127 1.00 93.94 87 ALA A CA 1
ATOM 621 C C . ALA A 1 87 ? -13.198 5.832 18.678 1.00 93.94 87 ALA A C 1
ATOM 623 O O . ALA A 1 87 ? -13.794 6.179 19.698 1.00 93.94 87 ALA A O 1
ATOM 624 N N . TYR A 1 88 ? -13.446 4.666 18.071 1.00 91.81 88 TYR A N 1
ATOM 625 C CA . TYR A 1 88 ? -14.417 3.694 18.586 1.00 91.81 88 TYR A CA 1
ATOM 626 C C . TYR A 1 88 ? -14.023 3.169 19.971 1.00 91.81 88 TYR A C 1
ATOM 628 O O . TYR A 1 88 ? -14.828 3.239 20.899 1.00 91.81 88 TYR A O 1
ATOM 636 N N . GLN A 1 89 ? -12.770 2.739 20.152 1.00 91.19 89 GLN A N 1
ATOM 637 C CA . GLN A 1 89 ? -12.278 2.270 21.453 1.00 91.19 89 GLN A CA 1
ATOM 638 C C . GLN A 1 89 ? -12.329 3.347 22.542 1.00 91.19 89 GLN A C 1
ATOM 640 O O . GLN A 1 89 ? -12.521 3.038 23.721 1.00 91.19 89 GLN A O 1
ATOM 645 N N . GLN A 1 90 ? -12.100 4.609 22.180 1.00 93.06 90 GLN A N 1
ATOM 646 C CA . GLN A 1 90 ? -12.198 5.729 23.108 1.00 93.06 90 GLN A CA 1
ATOM 647 C C . GLN A 1 90 ? -13.658 5.984 23.498 1.00 93.06 90 GLN A C 1
ATOM 649 O O . GLN A 1 90 ? -13.957 6.091 24.687 1.00 93.06 90 GLN A O 1
ATOM 654 N N . ALA A 1 91 ? -14.574 5.998 22.527 1.00 90.69 91 ALA A N 1
ATOM 655 C CA . ALA A 1 91 ? -16.004 6.137 22.784 1.00 90.69 91 ALA A CA 1
ATOM 656 C C . ALA A 1 91 ? -16.541 5.002 23.676 1.00 90.69 91 ALA A C 1
ATOM 658 O O . ALA A 1 91 ? -17.315 5.263 24.598 1.00 90.69 91 ALA A O 1
ATOM 659 N N . ASP A 1 92 ? -16.081 3.765 23.461 1.00 89.00 92 ASP A N 1
ATOM 660 C CA . ASP A 1 92 ? -16.398 2.616 24.317 1.00 89.00 92 ASP A CA 1
ATOM 661 C C . ASP A 1 92 ? -15.909 2.792 25.748 1.00 89.00 92 ASP A C 1
ATOM 663 O O . ASP A 1 92 ? -16.671 2.605 26.700 1.00 89.00 92 ASP A O 1
ATOM 667 N N . ARG A 1 93 ? -14.651 3.209 25.917 1.00 89.50 93 ARG A N 1
ATOM 668 C CA . ARG A 1 93 ? -14.085 3.481 27.242 1.00 89.50 93 ARG A CA 1
ATOM 669 C C . ARG A 1 93 ? -14.844 4.584 27.966 1.00 89.50 93 ARG A C 1
ATOM 671 O O . ARG A 1 93 ? -15.136 4.446 29.151 1.00 89.50 93 ARG A O 1
ATOM 678 N N . GLU A 1 94 ? -15.209 5.656 27.273 1.00 92.19 94 GLU A N 1
ATOM 679 C CA . GLU A 1 94 ? -15.988 6.746 27.859 1.00 92.19 94 GLU A CA 1
ATOM 680 C C . GLU A 1 94 ? -17.412 6.327 28.225 1.00 92.19 94 GLU A C 1
ATOM 682 O O . GLU A 1 94 ? -17.921 6.743 29.269 1.00 92.19 94 GLU A O 1
ATOM 687 N N . ALA A 1 95 ? -18.065 5.512 27.395 1.00 86.69 95 ALA A N 1
ATOM 688 C CA . ALA A 1 95 ? -19.382 4.960 27.692 1.00 86.69 95 ALA A CA 1
ATOM 689 C C . ALA A 1 95 ? -19.326 4.036 28.918 1.00 86.69 95 ALA A C 1
ATOM 691 O O . ALA A 1 95 ? -20.138 4.181 29.834 1.00 86.69 95 ALA A O 1
ATOM 692 N N . MET A 1 96 ? -18.322 3.159 28.987 1.00 87.75 96 MET A N 1
ATOM 693 C CA . MET A 1 96 ? -18.081 2.288 30.136 1.00 87.75 96 MET A CA 1
ATOM 694 C C . MET A 1 96 ? -17.802 3.101 31.405 1.00 87.75 96 MET A C 1
ATOM 696 O O . MET A 1 96 ? -18.412 2.855 32.444 1.00 87.75 96 MET A O 1
ATOM 700 N N . GLN A 1 97 ? -16.948 4.123 31.326 1.00 89.00 97 GLN A N 1
ATOM 701 C CA . GLN A 1 97 ? -16.650 4.995 32.461 1.00 89.00 97 GLN A CA 1
ATOM 702 C C . GLN A 1 97 ? -17.897 5.744 32.942 1.00 89.00 97 GLN A C 1
ATOM 704 O O . GLN A 1 97 ? -18.123 5.852 34.147 1.00 89.00 97 GLN A O 1
ATOM 709 N N . ARG A 1 98 ? -18.745 6.224 32.023 1.00 88.94 98 ARG A N 1
ATOM 710 C CA . ARG A 1 98 ? -20.038 6.831 32.368 1.00 88.94 98 ARG A CA 1
ATOM 711 C C . ARG A 1 98 ? -20.952 5.840 33.087 1.00 88.94 98 ARG A C 1
ATOM 713 O O . ARG A 1 98 ? -21.555 6.219 34.085 1.00 88.94 98 ARG A O 1
ATOM 720 N N . GLN A 1 99 ? -21.022 4.585 32.642 1.00 85.19 99 GLN A N 1
ATOM 721 C CA . GLN A 1 99 ? -21.809 3.539 33.311 1.00 85.19 99 GLN A CA 1
ATOM 722 C C . GLN A 1 99 ? -21.274 3.198 34.710 1.00 85.19 99 GLN A C 1
ATOM 724 O O . GLN A 1 99 ? -22.058 3.045 35.648 1.00 85.19 99 GLN A O 1
ATOM 729 N N . LEU A 1 100 ? -19.950 3.122 34.870 1.00 83.56 100 LEU A N 1
ATOM 730 C CA . LEU A 1 100 ? -19.303 2.897 36.165 1.00 83.56 100 LEU A CA 1
ATOM 731 C C . LEU A 1 100 ? -19.576 4.062 37.128 1.00 83.56 100 LEU A C 1
ATOM 733 O O . LEU A 1 100 ? -20.010 3.840 38.258 1.00 83.56 100 LEU A O 1
ATOM 737 N N . ASN A 1 101 ? -19.408 5.300 36.655 1.00 81.44 101 ASN A N 1
ATOM 738 C CA . ASN A 1 101 ? -19.663 6.517 37.431 1.00 81.44 101 ASN A CA 1
ATOM 739 C C . ASN A 1 101 ? -21.153 6.696 37.777 1.00 81.44 101 ASN A C 1
ATOM 741 O O . ASN A 1 101 ? -21.475 7.266 38.815 1.00 81.44 101 ASN A O 1
ATOM 745 N N . ALA A 1 102 ? -22.063 6.192 36.937 1.00 79.69 102 ALA A N 1
ATOM 746 C CA . ALA A 1 102 ? -23.506 6.195 37.178 1.00 79.69 102 ALA A CA 1
ATOM 747 C C . ALA A 1 102 ? -23.974 5.122 38.187 1.00 79.69 102 ALA A C 1
ATOM 749 O O . ALA A 1 102 ? -25.171 5.024 38.464 1.00 79.69 102 ALA A O 1
ATOM 750 N N . GLY A 1 103 ? -23.058 4.337 38.770 1.00 62.47 103 GLY A N 1
ATOM 751 C CA . GLY A 1 103 ? -23.348 3.502 39.937 1.00 62.47 103 GLY A CA 1
ATOM 752 C C . GLY A 1 103 ? -23.955 2.128 39.642 1.00 62.47 103 GLY A C 1
ATOM 753 O O . GLY A 1 103 ? -24.881 1.712 40.332 1.00 62.47 103 GLY A O 1
ATOM 754 N N . GLY A 1 104 ? -23.437 1.383 38.659 1.00 55.81 104 GLY A N 1
ATOM 755 C CA . GLY A 1 104 ? -23.566 -0.082 38.662 1.00 55.81 104 GLY A CA 1
ATOM 756 C C . GLY A 1 104 ? -24.991 -0.655 38.612 1.00 55.81 104 GLY A C 1
ATOM 757 O O . GLY A 1 104 ? -25.240 -1.722 39.177 1.00 55.81 104 GLY A O 1
ATOM 758 N N . LYS A 1 105 ? -25.934 -0.019 37.911 1.00 52.72 105 LYS A N 1
ATOM 759 C CA . LYS A 1 105 ? -27.148 -0.728 37.481 1.00 52.72 105 LYS A CA 1
ATOM 760 C C . LYS A 1 105 ? -26.796 -1.594 36.272 1.00 52.72 105 LYS A C 1
ATOM 762 O O . LYS A 1 105 ? -26.774 -1.109 35.146 1.00 52.72 105 LYS A O 1
ATOM 767 N N . ARG A 1 106 ? -26.476 -2.870 36.526 1.00 53.38 106 ARG A N 1
ATOM 768 C CA . ARG A 1 106 ? -26.380 -3.909 35.485 1.00 53.38 106 ARG A CA 1
ATOM 769 C C . ARG A 1 106 ? -27.630 -3.843 34.595 1.00 53.38 106 ARG A C 1
ATOM 771 O O . ARG A 1 106 ? -28.727 -3.818 35.160 1.00 53.38 106 ARG A O 1
ATOM 778 N N . PRO A 1 107 ? -27.520 -3.905 33.261 1.00 47.81 107 PRO A N 1
ATOM 779 C CA . PRO A 1 107 ? -28.607 -4.477 32.492 1.00 47.81 107 PRO A CA 1
ATOM 780 C C . PRO A 1 107 ? -28.623 -5.976 32.824 1.00 47.81 107 PRO A C 1
ATOM 782 O O . PRO A 1 107 ? -27.646 -6.687 32.588 1.00 47.81 107 PRO A O 1
ATOM 785 N N . LEU A 1 108 ? -29.681 -6.427 33.502 1.00 49.72 108 LEU A N 1
ATOM 786 C CA . LEU A 1 108 ? -29.995 -7.854 33.577 1.00 49.72 108 LEU A CA 1
ATOM 787 C C . LEU A 1 108 ? -30.288 -8.364 32.151 1.00 49.72 108 LEU A C 1
ATOM 789 O O . LEU A 1 108 ? -30.758 -7.560 31.339 1.00 49.72 108 LEU A O 1
ATOM 793 N N . PRO A 1 109 ? -30.009 -9.646 31.850 1.00 50.06 109 PRO A N 1
ATOM 794 C CA . PRO A 1 109 ? -30.563 -10.287 30.660 1.00 50.06 109 PRO A CA 1
ATOM 795 C C . PRO A 1 109 ? -32.097 -10.243 30.664 1.00 50.06 109 PRO A C 1
ATOM 797 O O . PRO A 1 109 ? -32.690 -10.224 31.772 1.00 50.06 109 PRO A O 1
#

Secondary structure (DSSP, 8-state):
-------HHHHHHHHHHHHHHHHHHHHHHHHHHHHHSPPGGGGTTSTTHHHHHHHHHHHHHHHHHHHHHHHHHHHHHHHHHHHHHHHHHHHHHHHHHHHHHTT------

Radius of gyration: 25.56 Å; chains: 1; bounding box: 57×20×75 Å

Foldseek 3Di:
DDDDDDALVVLLVVLVVLLVVLVVLVVVCVVCLVVQQDPLPVLPDDPCSVVVNVVSVVVSVVVVVVSVVVSVVSVVVSVVSNVVSVVSVVVVVVVVVVCVVVPDPDPDD

Sequence (109 aa):
MDEVRADPEEIVRLAKVTLAGADGMTGAWSSAQGAVAPPGTAFGNAAESGGCALAAAEALAAVDETWREITGVYEGDVDRLYRVAFAYQQADREAMQRQLNAGGKRPLP